Protein AF-A0A0C9PVD7-F1 (afdb_monomer_lite)

pLDDT: mean 93.74, std 7.75, range [56.41, 98.88]

Organism: NCBI:txid64838

Foldseek 3Di:
DFKAFPPPRATDFDWAAQFQFKIKGFLVSQDDPNDGDDLQGIWDWFDDPDSPDPDPPPIDIWGFPDKAQDPPQDPVVRPSGMIMTTTPGTDDDDPRRHHPVCPPV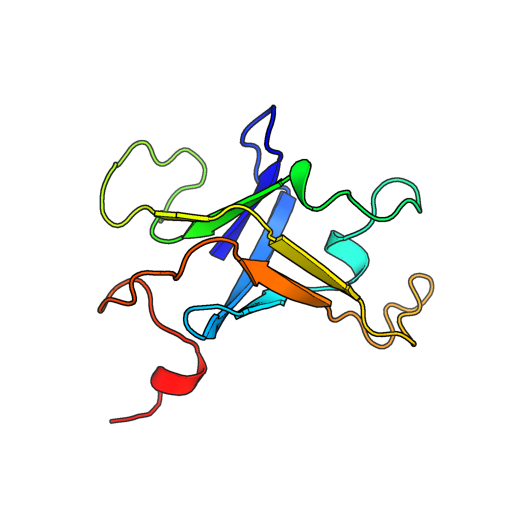D

Radius of gyration: 13.88 Å; chains: 1; bounding 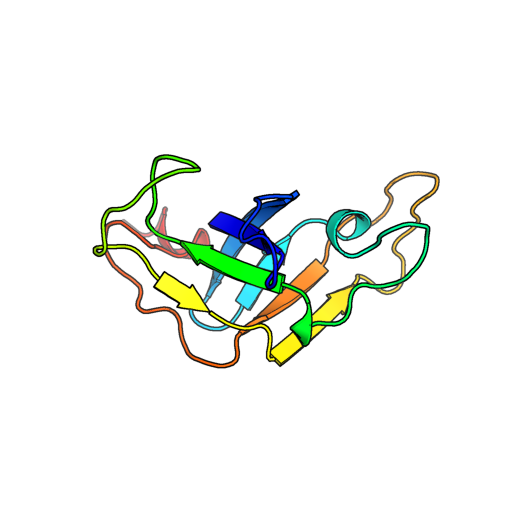box: 42×26×38 Å

Structure (mmCIF, N/CA/C/O backbone):
data_AF-A0A0C9PVD7-F1
#
_entry.id   AF-A0A0C9PVD7-F1
#
loop_
_atom_site.group_PDB
_atom_site.id
_atom_site.type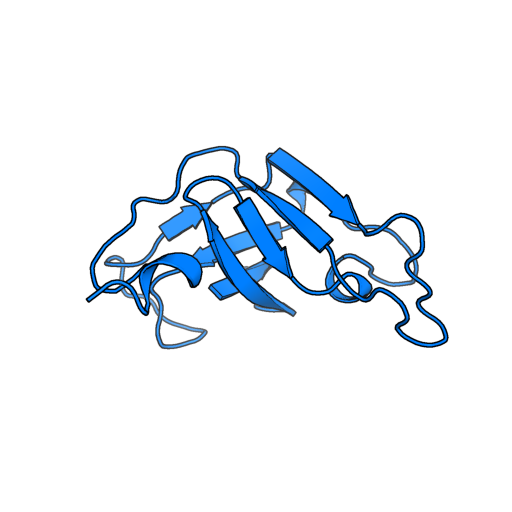_symbol
_atom_site.label_atom_id
_atom_site.label_alt_id
_atom_site.label_comp_id
_atom_site.label_asym_id
_atom_site.label_entity_id
_atom_site.label_seq_id
_atom_site.pdbx_PDB_ins_code
_atom_site.Cartn_x
_atom_site.Cartn_y
_atom_site.Cartn_z
_atom_site.occupancy
_atom_site.B_iso_or_equiv
_atom_site.auth_seq_id
_atom_site.auth_comp_id
_atom_site.auth_asym_id
_atom_site.auth_atom_id
_atom_site.pdbx_PDB_model_num
ATOM 1 N N . VAL A 1 1 ? -7.671 5.324 1.870 1.00 95.75 1 VAL A N 1
ATOM 2 C CA . VAL A 1 1 ? -6.539 4.793 2.675 1.00 95.75 1 VAL A CA 1
ATOM 3 C C . VAL A 1 1 ? -5.276 5.537 2.279 1.00 95.75 1 VAL A C 1
ATOM 5 O O . VAL A 1 1 ? -5.164 5.904 1.118 1.00 95.75 1 VAL A O 1
ATOM 8 N N . SER A 1 2 ? -4.356 5.793 3.209 1.00 97.38 2 SER A N 1
ATOM 9 C CA . SER A 1 2 ? -3.109 6.522 2.953 1.00 97.38 2 SER A CA 1
ATOM 10 C C . SER A 1 2 ? -1.917 5.585 3.143 1.00 97.38 2 SER A C 1
ATOM 12 O O . SER A 1 2 ? -1.764 4.996 4.211 1.00 97.38 2 SER A O 1
ATOM 14 N N . LEU A 1 3 ? -1.074 5.440 2.123 1.00 98.19 3 LEU A N 1
ATOM 15 C CA . LEU A 1 3 ? 0.234 4.808 2.258 1.00 98.19 3 LEU A CA 1
ATOM 16 C C . LEU A 1 3 ? 1.238 5.873 2.688 1.00 98.19 3 LEU A C 1
ATOM 18 O O . LEU A 1 3 ? 1.329 6.943 2.071 1.00 98.19 3 LEU A O 1
ATOM 22 N N . ARG A 1 4 ? 1.953 5.602 3.781 1.00 97.75 4 ARG A N 1
ATOM 23 C CA . ARG A 1 4 ? 2.863 6.564 4.407 1.00 97.75 4 ARG A CA 1
ATOM 24 C C . ARG A 1 4 ? 4.244 5.970 4.612 1.00 97.75 4 ARG A C 1
ATOM 26 O O . ARG A 1 4 ? 4.380 4.827 5.041 1.00 97.75 4 ARG A O 1
ATOM 33 N N . ARG A 1 5 ? 5.278 6.760 4.324 1.00 97.38 5 ARG A N 1
ATOM 34 C CA . ARG A 1 5 ? 6.678 6.395 4.571 1.00 97.38 5 ARG A CA 1
ATOM 35 C C . ARG A 1 5 ? 6.897 6.223 6.073 1.00 97.38 5 ARG A C 1
ATOM 37 O O . ARG A 1 5 ? 6.454 7.055 6.861 1.00 97.38 5 ARG A O 1
ATOM 44 N N . ARG A 1 6 ? 7.603 5.170 6.485 1.00 96.00 6 ARG A N 1
ATOM 45 C CA . ARG A 1 6 ? 7.769 4.834 7.908 1.00 96.00 6 ARG A CA 1
ATOM 46 C C . ARG A 1 6 ? 8.549 5.893 8.686 1.00 96.00 6 ARG A C 1
ATOM 48 O O . ARG A 1 6 ? 8.154 6.230 9.794 1.00 96.00 6 ARG A O 1
ATOM 55 N N . TYR A 1 7 ? 9.622 6.420 8.101 1.00 93.88 7 TYR A N 1
ATOM 56 C CA . TYR A 1 7 ? 10.528 7.346 8.788 1.00 93.88 7 TYR A CA 1
ATOM 57 C C . TYR A 1 7 ? 9.992 8.777 8.873 1.00 93.88 7 TYR A C 1
ATOM 59 O O . TYR A 1 7 ? 10.120 9.422 9.905 1.00 93.88 7 TYR A O 1
ATOM 67 N N . THR A 1 8 ? 9.367 9.271 7.805 1.00 95.00 8 THR A N 1
ATOM 68 C CA . THR A 1 8 ? 8.867 10.654 7.730 1.00 95.00 8 THR A CA 1
ATOM 69 C C . THR A 1 8 ? 7.384 10.770 8.070 1.00 95.00 8 THR A C 1
ATOM 71 O O . THR A 1 8 ? 6.877 11.874 8.231 1.00 95.00 8 THR A O 1
ATOM 74 N N . SER A 1 9 ? 6.655 9.648 8.123 1.00 93.44 9 SER A N 1
ATOM 75 C CA . SER A 1 9 ? 5.184 9.607 8.176 1.00 93.44 9 SER A CA 1
ATOM 76 C C . SER A 1 9 ? 4.489 10.378 7.047 1.00 93.44 9 SER A C 1
ATOM 78 O O . SER A 1 9 ? 3.290 10.654 7.126 1.00 93.44 9 SER A O 1
ATOM 80 N N . SER A 1 10 ? 5.218 10.696 5.973 1.00 94.69 10 SER A N 1
ATOM 81 C CA . SER A 1 10 ? 4.682 11.427 4.832 1.00 94.69 10 SER A CA 1
ATOM 82 C C . SER A 1 10 ? 3.842 10.502 3.963 1.00 94.69 10 SER A C 1
ATOM 84 O O . SER A 1 10 ? 4.254 9.385 3.633 1.00 94.69 10 SER A O 1
ATOM 86 N N . HIS A 1 11 ? 2.667 10.983 3.569 1.00 96.19 11 HIS A N 1
ATOM 87 C CA . HIS A 1 11 ? 1.863 10.348 2.535 1.00 96.19 11 HIS A CA 1
ATOM 88 C C . HIS A 1 11 ? 2.625 10.329 1.207 1.00 96.19 11 HIS A C 1
ATOM 90 O O . HIS A 1 11 ? 3.285 11.310 0.870 1.00 96.19 11 HIS A O 1
ATOM 96 N N . PHE A 1 12 ? 2.542 9.217 0.479 1.00 97.50 12 PHE A N 1
ATOM 97 C CA . PHE A 1 12 ? 3.106 9.123 -0.871 1.00 97.50 12 PHE A CA 1
ATOM 98 C C . PHE A 1 12 ? 2.141 8.521 -1.896 1.00 97.50 12 PHE A C 1
ATOM 100 O O . PHE A 1 12 ? 2.270 8.845 -3.065 1.00 97.50 12 PHE A O 1
ATOM 107 N N . CYS A 1 13 ? 1.182 7.686 -1.477 1.00 98.25 13 CYS A N 1
ATOM 108 C CA . CYS A 1 13 ? 0.188 7.094 -2.374 1.00 98.25 13 CYS A CA 1
ATOM 109 C C . CYS A 1 13 ? -1.134 6.769 -1.671 1.00 98.25 13 CYS A C 1
ATOM 111 O O . CYS A 1 13 ? -1.200 6.626 -0.443 1.00 98.25 13 CYS A O 1
ATOM 113 N N . GLY A 1 14 ? -2.195 6.631 -2.467 1.00 98.00 14 GLY A N 1
ATOM 114 C CA . GLY A 1 14 ? -3.502 6.135 -2.040 1.00 98.00 14 GLY A CA 1
ATOM 115 C C . GLY A 1 14 ? -3.611 4.607 -2.078 1.00 98.00 14 GLY A C 1
ATOM 116 O O . GLY A 1 14 ? -2.761 3.910 -2.628 1.00 98.00 14 GLY A O 1
ATOM 117 N N . ALA A 1 15 ? -4.674 4.083 -1.469 1.00 98.31 15 ALA A N 1
ATOM 118 C CA . ALA A 1 15 ? -5.030 2.667 -1.517 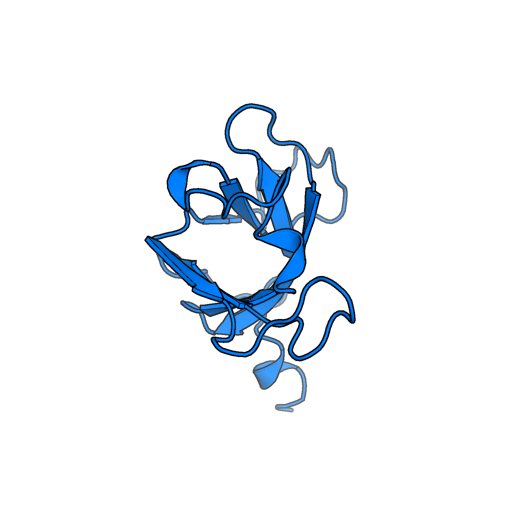1.00 98.31 15 ALA A CA 1
ATOM 119 C C . ALA A 1 15 ? -6.508 2.441 -1.137 1.00 98.31 15 ALA A C 1
ATOM 121 O O . ALA A 1 15 ? -7.180 3.353 -0.625 1.00 98.31 15 ALA A O 1
ATOM 122 N N . SER A 1 16 ? -6.969 1.201 -1.301 1.00 97.94 16 SER A N 1
ATOM 123 C CA . SER A 1 16 ? -8.328 0.739 -0.999 1.00 97.94 16 SER A CA 1
ATOM 124 C C . SER A 1 16 ? -8.320 -0.531 -0.146 1.00 97.94 16 SER A C 1
ATOM 126 O O . SER A 1 16 ? -7.482 -1.411 -0.327 1.00 97.94 16 SER A O 1
ATOM 128 N N . ILE A 1 17 ? -9.260 -0.642 0.795 1.00 98.00 17 ILE A N 1
ATOM 129 C CA . ILE A 1 17 ? -9.423 -1.836 1.641 1.00 98.00 17 ILE A CA 1
ATOM 130 C C . ILE A 1 17 ? -10.298 -2.838 0.891 1.00 98.00 17 ILE A C 1
ATOM 132 O O . ILE A 1 17 ? -11.466 -2.553 0.635 1.00 98.00 17 ILE A O 1
ATOM 136 N N . ILE A 1 18 ? -9.775 -4.026 0.589 1.00 97.62 18 ILE A N 1
ATOM 137 C CA . ILE A 1 18 ? -10.554 -5.099 -0.059 1.00 97.62 18 ILE A CA 1
ATOM 138 C C . ILE A 1 18 ? -10.879 -6.255 0.900 1.00 97.62 18 ILE A C 1
ATOM 140 O O . ILE A 1 18 ? -11.790 -7.031 0.636 1.00 97.62 18 ILE A O 1
ATOM 144 N N . SER A 1 19 ? -10.181 -6.345 2.038 1.00 97.06 19 SER A N 1
ATOM 145 C CA . SER A 1 19 ? -10.555 -7.165 3.201 1.00 97.06 19 SER A CA 1
ATOM 146 C C . SER A 1 19 ? -9.816 -6.681 4.457 1.00 97.06 19 SER A C 1
ATOM 148 O O . SER A 1 19 ? -8.994 -5.769 4.383 1.00 97.06 19 SER A O 1
ATOM 150 N N . GLU A 1 20 ? -10.036 -7.321 5.608 1.00 97.44 20 GLU A N 1
ATOM 151 C CA . GLU A 1 20 ? -9.288 -7.038 6.846 1.00 97.44 20 GLU A CA 1
ATOM 152 C C . GLU A 1 20 ? -7.768 -7.247 6.719 1.00 97.44 20 GLU A C 1
ATOM 154 O O . GLU A 1 20 ? -6.997 -6.656 7.478 1.00 97.44 20 GLU A O 1
ATOM 159 N N . LYS A 1 21 ? -7.334 -8.099 5.777 1.00 98.19 21 LYS A N 1
ATOM 160 C CA . LYS A 1 21 ? -5.924 -8.471 5.552 1.00 98.19 21 LYS A CA 1
ATOM 161 C C . LYS A 1 21 ? -5.305 -7.841 4.310 1.00 98.19 21 LYS A C 1
ATOM 163 O O . LYS A 1 21 ? -4.082 -7.733 4.243 1.00 98.19 21 LYS A O 1
ATOM 168 N N . TRP A 1 22 ? -6.125 -7.476 3.332 1.00 98.50 22 TRP A N 1
ATOM 169 C CA . TRP A 1 22 ? -5.661 -7.133 1.994 1.00 98.50 22 TRP A CA 1
ATOM 170 C C . TRP A 1 22 ? -6.009 -5.700 1.622 1.00 98.50 22 TRP A C 1
ATOM 172 O O . TRP A 1 22 ? -7.160 -5.262 1.735 1.00 98.50 22 TRP A O 1
ATOM 182 N N . ILE A 1 23 ? -4.994 -5.002 1.125 1.00 98.69 23 ILE A N 1
ATOM 183 C CA . ILE A 1 23 ? -5.076 -3.637 0.620 1.00 98.69 23 ILE A CA 1
ATOM 184 C C . ILE A 1 23 ? -4.721 -3.655 -0.863 1.00 98.69 23 ILE A C 1
ATOM 186 O O . ILE A 1 23 ? -3.707 -4.229 -1.247 1.00 98.69 23 ILE A O 1
ATOM 190 N N . LEU A 1 24 ? -5.546 -3.006 -1.674 1.00 98.75 24 LEU A N 1
ATOM 191 C CA . LEU A 1 24 ? -5.322 -2.798 -3.099 1.00 98.75 24 LEU A CA 1
ATOM 192 C C . LEU A 1 24 ? -4.690 -1.422 -3.322 1.00 98.75 24 LEU A C 1
ATOM 194 O O . LEU A 1 24 ? -5.141 -0.429 -2.743 1.00 98.75 24 LEU A O 1
ATOM 198 N N . THR A 1 25 ? -3.668 -1.347 -4.163 1.00 98.81 25 THR A N 1
ATOM 199 C CA . THR A 1 25 ? -3.029 -0.092 -4.578 1.00 98.81 25 THR A CA 1
ATOM 200 C C . THR A 1 25 ? -2.501 -0.218 -6.010 1.00 98.81 25 THR A C 1
ATOM 202 O O . THR A 1 25 ? -2.689 -1.253 -6.649 1.00 98.81 25 THR A O 1
ATOM 205 N N . ALA A 1 26 ? -1.888 0.844 -6.520 1.00 98.62 26 ALA A N 1
ATOM 206 C CA . ALA A 1 26 ? 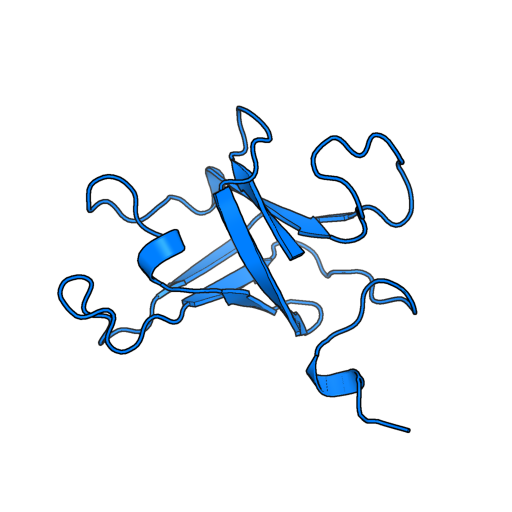-1.221 0.854 -7.814 1.00 98.62 26 ALA A CA 1
ATOM 207 C C . ALA A 1 26 ? 0.180 0.225 -7.702 1.00 98.62 26 ALA A C 1
ATOM 209 O O . ALA A 1 26 ? 0.830 0.331 -6.657 1.00 98.62 26 ALA A O 1
ATOM 210 N N . ALA A 1 27 ? 0.652 -0.418 -8.766 1.00 98.56 27 ALA A N 1
ATOM 211 C CA . ALA A 1 27 ? 1.992 -0.992 -8.829 1.00 98.56 27 ALA A CA 1
ATOM 212 C C . ALA A 1 27 ? 3.075 0.090 -8.852 1.00 98.56 27 ALA A C 1
ATOM 214 O O . ALA A 1 27 ? 4.042 -0.026 -8.102 1.00 98.56 27 ALA A O 1
ATOM 215 N N . HIS A 1 28 ? 2.892 1.182 -9.601 1.00 97.75 28 HIS A N 1
ATOM 216 C CA . HIS A 1 28 ? 3.889 2.257 -9.705 1.00 97.75 28 HIS A CA 1
ATOM 217 C C . HIS A 1 28 ? 4.199 2.894 -8.339 1.00 97.75 28 HIS A C 1
ATOM 219 O O . HIS A 1 28 ? 5.320 3.315 -8.062 1.00 97.75 28 HIS A O 1
ATOM 225 N N . CYS A 1 29 ? 3.224 2.905 -7.421 1.00 98.31 29 CYS A N 1
ATOM 226 C CA . CYS A 1 29 ? 3.420 3.374 -6.049 1.00 98.31 29 CYS A CA 1
ATOM 227 C C . CYS A 1 29 ? 4.473 2.561 -5.284 1.00 98.31 29 CYS A C 1
ATOM 229 O O . CYS A 1 29 ? 5.028 3.036 -4.288 1.00 98.31 29 CYS A O 1
ATOM 231 N N . MET A 1 30 ? 4.688 1.312 -5.693 1.00 98.19 30 MET A N 1
ATOM 232 C CA . MET A 1 30 ? 5.555 0.343 -5.035 1.00 98.19 30 MET A CA 1
ATOM 233 C C . MET A 1 30 ? 7.001 0.436 -5.508 1.00 98.19 30 MET A C 1
ATOM 235 O O . MET A 1 30 ? 7.832 -0.302 -4.990 1.00 98.19 30 MET A O 1
ATOM 239 N N . TYR A 1 31 ? 7.313 1.371 -6.405 1.00 96.69 31 TYR A N 1
ATOM 240 C CA . TYR A 1 31 ? 8.661 1.645 -6.881 1.00 96.69 31 TYR A CA 1
ATOM 241 C C . TYR A 1 31 ? 9.135 3.037 -6.448 1.00 96.69 31 TYR A C 1
ATOM 243 O O . TYR A 1 31 ? 8.355 3.960 -6.191 1.00 96.69 31 TYR A O 1
ATOM 251 N N . ARG A 1 32 ? 10.451 3.197 -6.311 1.00 93.62 32 ARG A N 1
ATOM 252 C CA . ARG A 1 32 ? 11.111 4.499 -6.172 1.00 93.62 32 ARG A CA 1
ATOM 253 C C . ARG A 1 32 ? 12.474 4.418 -6.837 1.00 93.62 32 ARG A C 1
ATOM 255 O O . ARG A 1 32 ? 13.306 3.652 -6.370 1.00 93.62 32 ARG A O 1
ATOM 262 N N . ASN A 1 33 ? 12.713 5.263 -7.839 1.00 92.12 33 ASN A N 1
ATOM 263 C CA . ASN A 1 33 ? 13.930 5.214 -8.660 1.00 92.12 33 ASN A CA 1
ATOM 264 C C . ASN A 1 33 ? 14.154 3.798 -9.229 1.00 92.12 33 ASN A C 1
ATOM 266 O O . ASN A 1 33 ? 15.222 3.227 -9.040 1.00 92.12 33 ASN A O 1
ATOM 270 N N . ASP A 1 34 ? 13.105 3.214 -9.813 1.00 91.00 34 ASP A N 1
ATOM 271 C CA . ASP A 1 34 ? 13.085 1.866 -10.408 1.00 91.00 34 ASP A CA 1
ATOM 272 C C . ASP A 1 34 ? 13.346 0.695 -9.439 1.00 91.00 34 ASP A C 1
ATOM 274 O O . ASP A 1 34 ? 13.331 -0.470 -9.834 1.00 91.00 34 ASP A O 1
ATOM 278 N N . GLU A 1 35 ? 13.497 0.968 -8.141 1.00 95.81 35 GLU A N 1
ATOM 279 C CA . GLU A 1 35 ? 13.650 -0.054 -7.108 1.00 95.81 35 GLU A CA 1
ATOM 280 C C . GLU A 1 35 ? 12.330 -0.336 -6.389 1.00 95.81 35 GLU A C 1
ATOM 282 O O . GLU A 1 35 ? 11.642 0.579 -5.917 1.00 95.81 35 GLU A O 1
ATOM 287 N N . LEU A 1 36 ? 12.005 -1.624 -6.246 1.00 96.81 36 LEU A N 1
ATOM 288 C CA . LEU A 1 36 ? 10.852 -2.070 -5.473 1.00 96.81 36 LEU A CA 1
ATOM 289 C C . LEU A 1 36 ? 11.028 -1.695 -3.993 1.00 96.81 36 LEU A C 1
ATOM 291 O O . LEU A 1 36 ? 12.039 -1.995 -3.354 1.00 96.81 36 LEU A O 1
ATOM 295 N N . LEU A 1 37 ? 10.009 -1.065 -3.417 1.00 97.69 37 LEU A N 1
ATOM 296 C CA . LEU A 1 37 ? 10.008 -0.664 -2.020 1.00 97.69 37 LEU A CA 1
ATOM 297 C C . LEU A 1 37 ? 10.012 -1.880 -1.090 1.00 97.69 37 LEU A C 1
ATOM 299 O O . LEU A 1 37 ? 9.174 -2.773 -1.187 1.00 97.69 37 LEU A O 1
ATOM 303 N N . SER A 1 38 ? 10.879 -1.849 -0.076 1.00 97.88 38 SER A N 1
ATOM 304 C CA . SER A 1 38 ? 10.804 -2.811 1.026 1.00 97.88 38 SER A CA 1
ATOM 305 C C . SER A 1 38 ? 9.475 -2.655 1.790 1.00 97.88 38 SER A C 1
ATOM 307 O O . SER A 1 38 ? 9.159 -1.527 2.200 1.00 97.88 38 SER A O 1
ATOM 309 N N . PRO A 1 39 ? 8.743 -3.748 2.096 1.00 97.88 39 PRO A N 1
ATOM 310 C CA . PRO A 1 39 ? 7.542 -3.713 2.941 1.00 97.88 39 PRO A CA 1
ATOM 311 C C . PRO A 1 39 ? 7.747 -3.010 4.292 1.00 97.88 39 PRO A C 1
ATOM 313 O O . PRO A 1 39 ? 6.841 -2.371 4.822 1.00 97.88 39 PRO A O 1
ATOM 316 N N . ALA A 1 40 ? 8.965 -3.055 4.843 1.00 98.00 40 ALA A N 1
ATOM 317 C CA . ALA A 1 40 ? 9.296 -2.415 6.114 1.00 98.00 40 ALA A CA 1
ATOM 318 C C . ALA A 1 40 ? 9.438 -0.881 6.028 1.00 98.00 40 ALA A C 1
ATOM 320 O O . ALA A 1 40 ? 9.500 -0.223 7.073 1.00 98.00 40 ALA A O 1
ATOM 321 N N . SER A 1 41 ? 9.509 -0.312 4.818 1.00 97.88 41 SER A N 1
ATOM 322 C CA . SER A 1 41 ? 9.770 1.116 4.576 1.00 97.88 41 SER A CA 1
ATOM 323 C C . SER A 1 41 ? 8.517 2.001 4.613 1.00 97.88 41 SER A C 1
ATOM 325 O O . SER A 1 41 ? 8.627 3.233 4.636 1.00 97.88 41 SER A O 1
ATOM 327 N N . PHE A 1 42 ? 7.324 1.406 4.658 1.00 98.56 42 PHE A N 1
ATOM 328 C CA . PHE A 1 42 ? 6.050 2.121 4.682 1.00 98.56 42 PHE A CA 1
ATOM 329 C C . PHE A 1 42 ? 4.971 1.372 5.473 1.00 98.56 42 PHE A C 1
ATOM 331 O O . PHE A 1 42 ? 5.178 0.264 5.963 1.00 98.56 42 PHE A O 1
ATOM 338 N N . TYR A 1 43 ? 3.823 2.019 5.663 1.00 98.50 43 TYR A N 1
ATOM 339 C CA . TYR A 1 43 ? 2.672 1.449 6.354 1.00 98.50 43 TYR A CA 1
ATOM 340 C C . TYR A 1 43 ? 1.354 1.965 5.769 1.00 98.50 43 TYR A C 1
ATOM 342 O O . TYR A 1 43 ? 1.301 2.998 5.095 1.00 98.50 43 TYR A O 1
ATOM 350 N N . VAL A 1 44 ? 0.279 1.242 6.072 1.00 98.19 44 VAL A N 1
ATOM 351 C CA . VAL A 1 44 ? -1.102 1.608 5.758 1.00 98.19 44 VAL A CA 1
ATOM 352 C C . VAL A 1 44 ? -1.682 2.419 6.910 1.00 98.19 44 VAL A C 1
ATOM 354 O O . VAL A 1 44 ? -1.645 1.997 8.066 1.00 98.19 44 VAL A O 1
ATOM 357 N N . PHE A 1 45 ? -2.230 3.583 6.582 1.00 96.56 45 PHE A N 1
ATOM 358 C CA . PHE A 1 45 ? -2.922 4.486 7.489 1.00 96.56 45 PHE A CA 1
ATOM 359 C C . PHE A 1 45 ? -4.387 4.623 7.061 1.00 96.56 45 PHE A C 1
ATOM 361 O O . PHE A 1 45 ? -4.690 5.025 5.931 1.00 96.56 45 PHE A O 1
ATOM 368 N N . THR A 1 46 ? -5.313 4.307 7.962 1.00 95.50 46 THR A N 1
ATOM 369 C CA . THR A 1 46 ? -6.764 4.390 7.733 1.00 95.50 46 THR A CA 1
ATOM 370 C C . THR A 1 46 ? -7.434 5.257 8.795 1.00 95.50 46 THR A C 1
ATOM 372 O O . THR A 1 46 ? -6.872 5.487 9.864 1.00 95.50 46 THR A O 1
ATOM 375 N N . GLY A 1 47 ? -8.645 5.738 8.504 1.00 91.50 47 GLY A N 1
ATOM 376 C CA . GLY A 1 47 ? -9.487 6.448 9.471 1.00 91.50 47 GLY A CA 1
ATOM 377 C C . GLY A 1 47 ? -9.212 7.940 9.655 1.00 91.50 47 GLY A C 1
ATOM 378 O O . GLY A 1 47 ? -10.018 8.589 10.308 1.00 91.50 47 GLY A O 1
ATOM 379 N N . GLY A 1 48 ? -8.134 8.493 9.093 1.00 89.19 48 GLY A N 1
ATOM 380 C CA . GLY A 1 48 ? -7.918 9.945 9.104 1.00 89.19 48 GLY A CA 1
ATOM 381 C C . GLY A 1 48 ? -8.574 10.636 7.912 1.00 89.19 48 GLY A C 1
ATOM 382 O O . GLY A 1 48 ? -8.594 10.091 6.805 1.00 89.19 48 GLY A O 1
ATOM 383 N N . VAL A 1 49 ? -9.083 11.843 8.154 1.00 86.81 49 VAL A N 1
ATOM 384 C CA . VAL A 1 49 ? -9.737 12.695 7.142 1.00 86.81 49 VAL A CA 1
ATOM 385 C C . VAL A 1 49 ? -8.844 13.849 6.683 1.00 86.81 49 VAL A C 1
ATOM 387 O O . VAL A 1 49 ? -9.107 14.459 5.650 1.00 86.81 49 VAL A O 1
ATOM 390 N N . LYS A 1 50 ? -7.756 14.118 7.415 1.00 88.00 50 LYS A N 1
ATOM 391 C CA . LYS A 1 50 ? -6.699 15.066 7.041 1.00 88.00 50 LYS A CA 1
ATOM 392 C C . LYS A 1 50 ? -5.348 14.353 6.934 1.00 88.00 50 LYS A C 1
ATOM 394 O O . LYS A 1 50 ? -5.126 13.290 7.518 1.00 88.00 50 LYS A O 1
ATOM 399 N N . LEU A 1 51 ? -4.415 14.909 6.165 1.00 83.31 51 LEU A N 1
ATOM 400 C CA . LEU A 1 51 ? -3.075 14.317 6.048 1.00 83.31 51 LEU A CA 1
ATOM 401 C C . LEU A 1 51 ? -2.255 14.502 7.334 1.00 83.31 51 LEU A C 1
ATOM 403 O O . LEU A 1 51 ? -1.529 13.590 7.735 1.00 83.31 51 LEU A O 1
ATOM 407 N N . ASP A 1 52 ? -2.437 15.628 8.014 1.00 83.50 52 ASP A N 1
ATOM 408 C CA . ASP A 1 52 ? -1.823 15.991 9.293 1.00 83.50 52 ASP A CA 1
ATOM 409 C C . ASP A 1 52 ? -2.687 15.612 10.508 1.00 83.50 52 ASP A C 1
ATOM 411 O O . ASP A 1 52 ? -2.450 16.103 11.612 1.00 83.50 52 ASP A O 1
ATOM 415 N N . ASP A 1 53 ? -3.683 14.744 10.307 1.00 76.81 53 ASP A N 1
ATOM 416 C CA . ASP A 1 53 ? -4.655 14.378 11.330 1.00 76.81 53 ASP A CA 1
ATOM 417 C C . ASP A 1 53 ? -3.967 13.820 12.583 1.00 76.81 53 ASP A C 1
ATOM 419 O O . ASP A 1 53 ? -3.263 12.802 12.539 1.00 76.81 53 ASP A O 1
ATOM 423 N N . LYS A 1 54 ? -4.161 14.528 13.700 1.00 76.00 54 LYS A N 1
ATOM 424 C CA . LYS A 1 54 ? -3.627 14.170 15.018 1.00 76.00 54 LYS A CA 1
ATOM 425 C C . LYS A 1 54 ? -4.627 13.353 15.834 1.00 76.00 54 LYS A C 1
ATOM 427 O O . LYS A 1 54 ? -4.264 12.886 16.914 1.00 76.00 54 LYS A O 1
ATOM 432 N N . GLU A 1 55 ? -5.863 13.183 15.356 1.00 76.31 55 GLU A N 1
ATOM 433 C CA . GLU A 1 55 ? -6.866 12.418 16.087 1.00 76.31 55 GLU A CA 1
ATOM 434 C C . GLU A 1 55 ? -6.492 10.936 16.171 1.00 76.31 55 GLU A C 1
ATOM 436 O O . GLU A 1 55 ? -6.032 10.303 15.219 1.00 76.31 55 GLU A O 1
ATOM 441 N N . VAL A 1 56 ? -6.677 10.367 17.362 1.00 71.25 56 VAL A N 1
ATOM 442 C CA . VAL A 1 56 ? -6.262 8.991 17.667 1.00 71.25 56 VAL A CA 1
ATOM 443 C C . VAL A 1 56 ? -7.310 7.969 17.217 1.00 71.25 56 VAL A C 1
ATOM 445 O O . VAL A 1 56 ? -6.958 6.836 16.908 1.00 71.25 56 VAL A O 1
ATOM 448 N N . SER A 1 57 ? -8.582 8.359 17.128 1.00 74.19 57 SER A N 1
ATOM 449 C CA . SER A 1 57 ? -9.703 7.496 16.743 1.00 74.19 57 SER A CA 1
ATOM 450 C C . SER A 1 57 ? -10.497 8.164 15.618 1.00 74.19 57 SER A C 1
ATOM 452 O O . SER A 1 57 ? -10.756 9.357 15.727 1.00 74.19 57 SER A O 1
ATOM 454 N N . PRO A 1 58 ? -10.891 7.455 14.542 1.00 80.19 58 PRO A N 1
ATOM 455 C CA . PRO A 1 58 ? -10.840 6.004 14.319 1.00 80.19 58 PRO A CA 1
ATOM 456 C C . PRO A 1 58 ? -9.520 5.516 13.687 1.00 80.19 58 PRO A C 1
ATOM 458 O O . PRO A 1 58 ? -9.494 4.474 13.033 1.00 80.19 58 PRO A O 1
ATOM 461 N N . ARG A 1 59 ? -8.432 6.280 13.821 1.00 89.56 59 ARG A N 1
ATOM 462 C CA . ARG A 1 59 ? -7.152 6.052 13.142 1.00 89.56 59 ARG A CA 1
ATOM 463 C C . ARG A 1 59 ? -6.587 4.650 13.391 1.00 89.56 59 ARG A C 1
ATOM 465 O O . ARG A 1 59 ? -6.454 4.213 14.531 1.00 89.56 59 ARG A O 1
ATOM 472 N N . GLN A 1 60 ? -6.152 3.976 12.327 1.00 94.56 60 GLN A N 1
ATOM 473 C CA . GLN A 1 60 ? -5.396 2.725 12.439 1.00 94.56 60 GLN A CA 1
ATOM 474 C C . GLN A 1 60 ? -4.126 2.782 11.597 1.00 94.56 60 GLN A C 1
ATOM 476 O O . GLN A 1 60 ? -4.106 3.334 10.497 1.00 94.56 60 GLN A O 1
ATOM 481 N N . VAL A 1 61 ? -3.064 2.183 12.132 1.00 95.69 61 VAL A N 1
ATOM 482 C CA . VAL A 1 61 ? -1.807 1.937 11.423 1.00 95.69 61 VAL A CA 1
ATOM 483 C C . VAL A 1 61 ? -1.616 0.436 11.303 1.00 95.69 61 VAL A C 1
ATOM 485 O O . VAL A 1 61 ? -1.791 -0.291 12.287 1.00 95.69 61 VAL A O 1
ATOM 488 N N . ARG A 1 62 ? -1.263 -0.023 10.104 1.00 97.81 62 ARG A N 1
ATOM 489 C CA . ARG A 1 62 ? -0.918 -1.414 9.818 1.00 97.81 62 ARG A CA 1
ATOM 490 C C . ARG A 1 62 ? 0.385 -1.484 9.041 1.00 97.81 62 ARG A C 1
ATOM 492 O O . ARG A 1 62 ? 0.524 -0.862 7.991 1.00 97.81 62 ARG A O 1
ATOM 499 N N . TYR A 1 63 ? 1.337 -2.239 9.578 1.00 98.38 63 TYR A N 1
ATOM 500 C CA . TYR A 1 63 ? 2.595 -2.530 8.899 1.00 98.38 63 TYR A CA 1
ATOM 501 C C . TYR A 1 63 ? 2.387 -3.591 7.822 1.00 98.38 63 TYR A C 1
ATOM 503 O O . TYR A 1 63 ? 1.508 -4.450 7.950 1.00 98.38 63 TYR A O 1
ATOM 511 N N . ILE A 1 64 ? 3.195 -3.517 6.769 1.00 98.56 64 ILE A N 1
ATOM 512 C CA . ILE A 1 64 ? 3.106 -4.426 5.631 1.00 98.56 64 ILE A CA 1
ATOM 513 C C . ILE A 1 64 ? 3.897 -5.689 5.951 1.00 98.56 64 ILE A C 1
ATOM 515 O O . ILE A 1 64 ? 5.076 -5.621 6.294 1.00 98.56 64 ILE A O 1
ATOM 519 N N . LYS A 1 65 ? 3.223 -6.835 5.873 1.00 98.56 65 LYS A N 1
ATOM 520 C CA . LYS A 1 65 ? 3.840 -8.157 5.956 1.00 98.56 65 LYS A CA 1
ATOM 521 C C . LYS A 1 65 ? 4.501 -8.508 4.631 1.00 98.56 65 LYS A C 1
ATOM 523 O O . LYS A 1 65 ? 5.635 -8.966 4.643 1.00 98.56 65 LYS A O 1
ATOM 528 N N . ASP A 1 66 ? 3.775 -8.313 3.534 1.00 98.44 66 ASP A N 1
ATOM 529 C CA . ASP A 1 66 ? 4.232 -8.676 2.197 1.00 98.44 66 ASP A CA 1
ATOM 530 C C . ASP A 1 66 ? 3.585 -7.795 1.117 1.00 98.44 66 ASP A C 1
ATOM 532 O O . ASP A 1 66 ? 2.537 -7.177 1.348 1.00 98.44 66 ASP A O 1
ATOM 536 N N . LEU A 1 67 ? 4.230 -7.737 -0.044 1.00 98.19 67 LEU A N 1
ATOM 537 C CA . LEU A 1 67 ? 3.899 -6.893 -1.187 1.00 98.19 67 LEU A CA 1
ATOM 538 C C . LEU A 1 67 ? 3.910 -7.742 -2.461 1.00 98.19 67 LEU A C 1
ATOM 540 O O . LEU A 1 67 ? 4.923 -8.350 -2.790 1.00 98.19 67 LEU A O 1
ATOM 544 N N . TYR A 1 68 ? 2.814 -7.705 -3.214 1.00 98.56 68 TYR A N 1
ATOM 545 C CA . TYR A 1 68 ? 2.668 -8.430 -4.473 1.00 98.56 68 TYR A CA 1
ATOM 546 C C . TYR A 1 68 ? 2.325 -7.447 -5.588 1.00 98.56 68 TYR A C 1
ATOM 548 O O . TYR A 1 68 ? 1.195 -6.965 -5.673 1.00 98.56 68 TYR A O 1
ATOM 556 N N . VAL A 1 69 ? 3.307 -7.138 -6.427 1.00 98.56 69 VAL A N 1
ATOM 557 C CA . VAL A 1 69 ? 3.106 -6.390 -7.673 1.00 98.56 69 VAL A CA 1
ATOM 558 C C . VAL A 1 69 ? 2.579 -7.352 -8.736 1.00 98.56 69 VAL A C 1
ATOM 560 O O . VAL A 1 69 ? 2.963 -8.524 -8.741 1.00 98.56 69 VAL A O 1
ATOM 563 N N . HIS A 1 70 ? 1.686 -6.889 -9.612 1.00 98.56 70 HIS A N 1
ATOM 564 C CA . HIS A 1 70 ? 1.253 -7.700 -10.746 1.00 98.56 70 HIS A CA 1
ATOM 565 C C . HIS A 1 70 ? 2.476 -8.152 -11.572 1.00 98.56 70 HIS A C 1
ATOM 567 O O . HIS A 1 70 ? 3.304 -7.309 -11.912 1.00 98.56 70 HIS A O 1
ATOM 573 N N . PRO A 1 71 ? 2.619 -9.449 -11.904 1.00 97.88 71 PRO A N 1
ATOM 574 C CA . PRO A 1 71 ? 3.823 -9.965 -12.566 1.00 97.88 71 PRO A CA 1
ATOM 575 C C . PRO A 1 71 ? 4.074 -9.332 -13.940 1.00 97.88 71 PRO A C 1
ATOM 577 O O . PRO A 1 71 ? 5.222 -9.168 -14.333 1.00 97.88 71 PRO A O 1
ATOM 580 N N . ASP A 1 72 ? 3.001 -8.931 -14.624 1.00 98.12 72 ASP A N 1
ATOM 581 C CA . ASP A 1 72 ? 3.048 -8.269 -15.932 1.00 98.12 72 ASP A CA 1
ATOM 582 C C . ASP A 1 72 ? 2.931 -6.733 -15.835 1.00 98.12 72 ASP A C 1
ATOM 584 O O . ASP A 1 72 ? 2.400 -6.102 -16.751 1.00 98.12 72 ASP A O 1
ATOM 588 N N . PHE A 1 73 ? 3.308 -6.128 -14.701 1.00 98.12 73 PHE A N 1
ATOM 589 C CA . PHE A 1 73 ? 3.356 -4.668 -14.578 1.00 98.12 73 PHE A CA 1
ATOM 590 C C . PHE A 1 73 ? 4.434 -4.088 -15.502 1.00 98.12 73 PHE A C 1
ATOM 592 O O . PHE A 1 73 ? 5.595 -4.490 -15.438 1.00 98.12 73 PHE A O 1
ATOM 599 N N . ASP A 1 74 ? 4.043 -3.121 -16.330 1.00 95.69 74 ASP A N 1
ATOM 600 C CA . ASP A 1 74 ? 4.944 -2.368 -17.200 1.00 95.69 74 ASP A CA 1
ATOM 601 C C . ASP A 1 74 ? 4.912 -0.890 -16.807 1.00 95.69 74 ASP A C 1
ATOM 603 O O . ASP A 1 74 ? 3.932 -0.191 -17.070 1.00 95.69 74 ASP A O 1
ATOM 607 N N . ASP A 1 75 ? 5.993 -0.412 -16.193 1.00 93.25 75 ASP A N 1
ATOM 608 C CA . ASP A 1 75 ? 6.115 0.972 -15.723 1.00 93.25 75 ASP A CA 1
ATOM 609 C C . ASP A 1 75 ? 6.207 1.993 -16.873 1.00 93.25 75 ASP A C 1
ATOM 611 O O . ASP A 1 75 ? 5.812 3.145 -16.715 1.00 93.25 75 ASP A O 1
ATOM 615 N N . SER A 1 76 ? 6.633 1.573 -18.073 1.00 93.62 76 SER A N 1
ATOM 616 C CA . SER A 1 76 ? 6.744 2.475 -19.231 1.00 93.62 76 SER A CA 1
ATOM 617 C C . SER A 1 76 ? 5.375 2.905 -19.756 1.00 93.62 76 SER A C 1
ATOM 619 O O . SER A 1 76 ? 5.218 4.018 -20.259 1.00 93.62 76 SER A O 1
ATOM 621 N N . TYR A 1 77 ? 4.382 2.018 -19.645 1.00 95.00 77 TYR A N 1
ATOM 622 C CA . TYR A 1 77 ? 3.031 2.228 -20.173 1.00 95.00 77 TYR A CA 1
ATOM 623 C C . TYR A 1 77 ? 1.935 2.151 -19.100 1.00 95.00 77 TYR A C 1
ATOM 625 O O . TYR A 1 77 ? 0.756 2.284 -19.430 1.00 95.00 77 TYR A O 1
ATOM 633 N N . LEU A 1 78 ? 2.306 1.934 -17.833 1.00 94.56 78 LEU A N 1
ATOM 634 C CA . LEU A 1 78 ? 1.408 1.688 -16.696 1.00 94.56 78 LEU A CA 1
ATOM 635 C C . LEU A 1 78 ? 0.408 0.547 -16.951 1.00 94.56 78 LEU A C 1
ATOM 637 O O . LEU A 1 78 ? -0.726 0.551 -16.462 1.00 94.56 78 LEU A O 1
ATOM 641 N N . VAL A 1 79 ? 0.820 -0.451 -17.735 1.00 97.94 79 VAL A N 1
ATOM 642 C CA . VAL A 1 79 ? 0.005 -1.644 -17.982 1.00 97.94 79 VAL A CA 1
ATOM 643 C C . VAL A 1 79 ? 0.042 -2.513 -16.733 1.00 97.94 79 VAL A C 1
ATOM 645 O O . VAL A 1 79 ? 1.096 -2.696 -16.133 1.00 97.94 79 VAL A O 1
ATOM 648 N N . ASN A 1 80 ? -1.119 -3.041 -16.335 1.00 98.31 80 ASN A N 1
ATOM 649 C CA . ASN A 1 80 ? -1.292 -3.815 -15.103 1.00 98.31 80 ASN A CA 1
ATOM 650 C C . ASN A 1 80 ? -0.784 -3.079 -13.850 1.00 98.31 80 ASN A C 1
ATOM 652 O O . ASN A 1 80 ? -0.167 -3.686 -12.974 1.00 98.31 80 ASN A O 1
ATOM 656 N N . ASP A 1 81 ? -1.058 -1.772 -13.762 1.00 98.44 81 ASP A N 1
ATOM 657 C CA . ASP A 1 81 ? -0.691 -0.910 -12.633 1.00 98.44 81 ASP A CA 1
ATOM 658 C C . ASP A 1 81 ? -1.504 -1.227 -11.362 1.00 98.44 81 ASP A C 1
ATOM 660 O O . ASP A 1 81 ? -2.356 -0.465 -10.900 1.00 98.44 81 ASP A O 1
ATOM 664 N N . VAL A 1 82 ? -1.268 -2.412 -10.801 1.00 98.69 82 VAL A N 1
ATOM 665 C CA . VAL A 1 82 ? -1.981 -2.943 -9.644 1.00 98.69 82 VAL A CA 1
ATOM 666 C C . VAL A 1 82 ? -1.050 -3.750 -8.743 1.00 98.69 82 VAL A C 1
ATOM 668 O O . VAL A 1 82 ? -0.227 -4.548 -9.193 1.00 98.69 82 VAL A O 1
ATOM 671 N N . ALA A 1 83 ? -1.200 -3.557 -7.437 1.00 98.75 83 ALA A N 1
ATOM 672 C CA . ALA A 1 83 ? -0.487 -4.307 -6.417 1.00 98.75 83 ALA A CA 1
ATOM 673 C C . ALA A 1 83 ? -1.381 -4.609 -5.209 1.00 98.75 83 ALA A C 1
ATOM 675 O O . ALA A 1 83 ? -2.306 -3.861 -4.869 1.00 98.75 83 ALA A O 1
ATOM 676 N N . LEU A 1 84 ? -1.068 -5.710 -4.530 1.00 98.81 84 LEU A N 1
ATOM 677 C CA . LEU A 1 84 ? -1.695 -6.130 -3.286 1.00 98.81 84 LEU A CA 1
ATOM 678 C C . LEU A 1 84 ? -0.703 -6.037 -2.131 1.00 98.81 84 LEU A C 1
ATOM 680 O O . LEU A 1 84 ? 0.426 -6.515 -2.214 1.00 98.81 84 LEU A O 1
ATOM 684 N N . LEU A 1 85 ? -1.159 -5.467 -1.020 1.00 98.88 85 LEU A N 1
ATOM 685 C CA . LEU A 1 85 ? -0.418 -5.433 0.236 1.00 98.88 85 LEU A CA 1
ATOM 686 C C . LEU A 1 85 ? -1.103 -6.347 1.242 1.00 98.88 85 LEU A C 1
ATOM 688 O O . LEU A 1 85 ? -2.301 -6.202 1.512 1.00 98.88 85 LEU A O 1
ATOM 692 N N . LEU A 1 86 ? -0.321 -7.237 1.841 1.00 98.81 86 LEU A N 1
ATOM 693 C CA . LEU A 1 86 ? -0.741 -8.044 2.975 1.00 98.81 86 LEU A CA 1
ATOM 694 C C . LEU A 1 86 ? -0.314 -7.338 4.262 1.00 98.81 86 LEU A C 1
ATOM 696 O O . LEU A 1 86 ? 0.874 -7.093 4.469 1.00 98.81 86 LEU A O 1
ATOM 700 N N . VAL A 1 87 ? -1.254 -7.017 5.150 1.00 98.75 87 VAL A N 1
ATOM 701 C CA . VAL A 1 87 ? -0.923 -6.387 6.441 1.00 98.75 87 VAL A CA 1
ATOM 702 C C . VAL A 1 87 ? -0.530 -7.417 7.507 1.00 98.75 87 VAL A C 1
ATOM 704 O O . VAL A 1 87 ? -1.020 -8.545 7.516 1.00 98.75 87 VAL A O 1
ATOM 707 N N . MET A 1 88 ? 0.358 -7.032 8.432 1.00 98.25 88 MET A N 1
ATOM 708 C CA . MET A 1 88 ? 0.815 -7.897 9.535 1.00 98.25 88 MET A CA 1
ATOM 709 C C . MET A 1 88 ? -0.290 -8.216 10.546 1.00 98.25 88 MET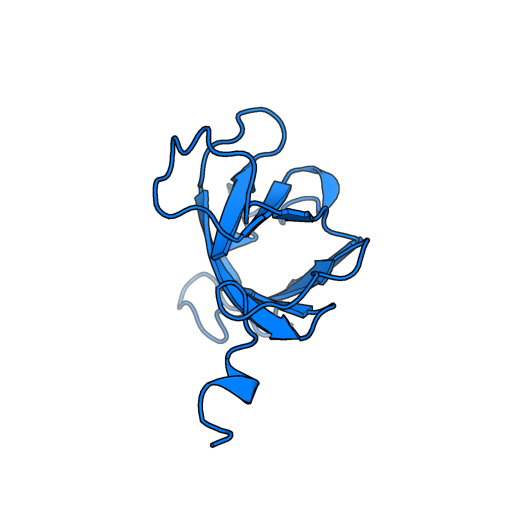 A C 1
ATOM 711 O O . MET A 1 88 ? -0.355 -9.330 11.060 1.00 98.25 88 MET A O 1
ATOM 715 N N . THR A 1 89 ? -1.153 -7.243 10.837 1.00 98.19 89 THR A N 1
ATOM 716 C CA . THR A 1 89 ? -2.280 -7.380 11.767 1.00 98.19 89 THR A CA 1
ATOM 717 C C . THR A 1 89 ? -3.577 -6.976 11.079 1.00 98.19 89 THR A C 1
ATOM 719 O O . THR A 1 89 ? -3.578 -6.097 10.219 1.00 98.19 89 THR A O 1
ATOM 722 N N . LEU A 1 90 ? -4.690 -7.615 11.449 1.00 98.06 90 LEU A N 1
ATOM 723 C CA . LEU A 1 90 ? -6.000 -7.346 10.845 1.00 98.06 90 LEU A CA 1
ATOM 724 C C . LEU A 1 90 ? -6.414 -5.891 11.043 1.00 98.06 90 LEU A C 1
ATOM 726 O O . LEU A 1 90 ? -6.271 -5.346 12.142 1.00 98.06 90 LEU A O 1
ATOM 730 N N . LEU A 1 91 ? -6.941 -5.253 10.001 1.00 96.62 91 LEU A N 1
ATOM 731 C CA . LEU A 1 91 ? -7.709 -4.020 10.156 1.00 96.62 91 LEU A CA 1
ATOM 732 C C . LEU A 1 91 ? -8.970 -4.301 10.974 1.00 96.62 91 LEU A C 1
ATOM 734 O O . LEU A 1 91 ? -9.643 -5.302 10.760 1.00 96.62 91 LEU A O 1
ATOM 738 N N . SER A 1 92 ? -9.305 -3.391 11.882 1.00 95.81 92 SER A N 1
ATOM 739 C CA . SER A 1 92 ? -10.579 -3.432 12.597 1.00 95.81 92 SER A CA 1
ATOM 740 C C . SER A 1 92 ? -11.618 -2.693 11.758 1.00 95.81 92 SER A C 1
ATOM 742 O O . SER A 1 92 ? -11.614 -1.459 11.729 1.00 95.81 92 SER A O 1
ATOM 744 N N . LEU A 1 93 ? -12.466 -3.414 11.024 1.00 93.94 93 LEU A N 1
ATOM 745 C CA . LEU A 1 93 ? -13.495 -2.771 10.205 1.00 93.94 93 LEU A CA 1
ATOM 746 C C . LEU A 1 93 ? -14.581 -2.144 11.088 1.00 93.94 93 LEU A C 1
ATOM 748 O O . LEU A 1 93 ? -14.951 -2.669 12.134 1.00 93.94 93 LEU A O 1
ATOM 752 N N . THR A 1 94 ? -15.057 -0.972 10.679 1.00 91.69 94 THR A N 1
ATOM 753 C CA . THR A 1 94 ? -16.066 -0.164 11.377 1.00 91.69 94 THR A CA 1
ATOM 754 C C . THR A 1 94 ? -16.932 0.564 10.350 1.00 91.69 94 THR A C 1
ATOM 756 O O . THR A 1 94 ? -16.594 0.604 9.169 1.00 91.69 94 THR A O 1
ATOM 759 N N . ALA A 1 95 ? -17.978 1.261 10.799 1.00 89.31 95 ALA A N 1
ATOM 760 C CA . ALA A 1 95 ? -18.777 2.129 9.929 1.00 89.31 95 ALA A CA 1
ATOM 761 C C . ALA A 1 95 ? -17.956 3.224 9.206 1.00 89.31 95 ALA A C 1
ATOM 763 O O . ALA A 1 95 ? -18.375 3.715 8.165 1.00 89.31 95 ALA A O 1
ATOM 764 N N . LYS A 1 96 ? -16.784 3.613 9.739 1.00 89.69 96 LYS A N 1
ATOM 765 C CA . LYS A 1 96 ? -15.892 4.624 9.133 1.00 89.69 96 LYS A CA 1
ATOM 766 C C . LYS A 1 96 ? -14.712 4.021 8.360 1.00 89.69 96 LYS A C 1
ATOM 768 O O . LYS A 1 96 ? -14.053 4.724 7.599 1.00 89.69 96 LYS A O 1
ATOM 773 N N . ILE A 1 97 ? -14.399 2.745 8.585 1.00 93.50 97 ILE A N 1
ATOM 774 C CA . ILE A 1 97 ? -13.294 2.019 7.943 1.00 93.50 97 ILE A CA 1
ATOM 775 C C . ILE A 1 97 ? -13.867 0.701 7.451 1.00 93.50 97 ILE A C 1
ATOM 777 O O . ILE A 1 97 ? -13.916 -0.271 8.197 1.00 93.50 97 ILE A O 1
ATOM 781 N N . ILE A 1 98 ? -14.310 0.682 6.203 1.00 94.12 98 ILE A N 1
ATOM 782 C CA . ILE A 1 98 ? -14.998 -0.458 5.606 1.00 94.12 98 ILE A CA 1
ATOM 783 C C . ILE A 1 98 ? -14.250 -0.940 4.362 1.00 94.12 98 ILE A C 1
ATOM 785 O O . ILE A 1 98 ? -13.509 -0.180 3.731 1.00 94.12 98 ILE A O 1
ATOM 789 N N . SER A 1 99 ? -14.420 -2.218 4.024 1.00 95.19 99 SER A N 1
ATOM 790 C CA . SER A 1 99 ? -13.976 -2.738 2.735 1.00 95.19 99 SER A CA 1
ATOM 791 C C . SER A 1 99 ? -14.877 -2.232 1.612 1.00 95.19 99 SER A C 1
ATOM 793 O O . SER A 1 99 ? -16.093 -2.164 1.773 1.00 95.19 99 SER A O 1
ATOM 795 N N . ILE A 1 100 ? -14.293 -1.959 0.443 1.00 94.12 100 ILE A N 1
ATOM 796 C CA . ILE A 1 100 ? -15.061 -1.570 -0.745 1.00 94.12 100 ILE A CA 1
ATOM 797 C C . ILE A 1 100 ? -16.077 -2.637 -1.179 1.00 94.12 100 ILE A C 1
ATOM 799 O O . ILE A 1 100 ? -17.112 -2.295 -1.740 1.00 94.12 100 ILE A O 1
ATOM 803 N N . ASN A 1 101 ? -15.831 -3.909 -0.852 1.00 87.94 101 ASN A N 1
ATOM 804 C CA . ASN A 1 101 ? -16.733 -5.022 -1.163 1.00 87.94 101 ASN A CA 1
ATOM 805 C C . ASN A 1 101 ? -18.016 -5.023 -0.316 1.00 87.94 101 ASN A C 1
ATOM 807 O O . ASN A 1 101 ? -18.982 -5.701 -0.659 1.00 87.94 101 ASN A O 1
ATOM 811 N N . GLU A 1 102 ? -18.033 -4.274 0.786 1.00 85.06 102 GLU A N 1
ATOM 812 C CA . GLU A 1 102 ? -19.171 -4.188 1.705 1.00 85.06 102 GLU A CA 1
ATOM 813 C C . GLU A 1 102 ? -19.978 -2.892 1.504 1.00 85.06 102 GLU A C 1
ATOM 815 O O . GLU A 1 102 ? -21.027 -2.733 2.114 1.00 85.06 102 GLU A O 1
ATOM 820 N N . ILE A 1 103 ? -19.537 -1.969 0.634 1.00 77.44 103 ILE A N 1
ATOM 821 C CA . ILE A 1 103 ? -20.202 -0.664 0.429 1.00 77.44 103 ILE A CA 1
ATOM 822 C C . ILE A 1 103 ? -21.611 -0.818 -0.167 1.00 77.44 103 ILE A C 1
ATOM 824 O O . ILE A 1 103 ? -22.480 0.009 0.095 1.00 77.44 103 ILE A O 1
ATOM 828 N N . TYR A 1 104 ? -21.847 -1.874 -0.947 1.00 74.50 104 TYR A N 1
ATOM 829 C CA . TYR A 1 104 ? -23.114 -2.106 -1.654 1.00 74.50 104 TYR A CA 1
ATOM 830 C C . TYR A 1 104 ? -23.953 -3.241 -1.065 1.00 74.50 104 TYR A C 1
ATOM 832 O O . TYR A 1 104 ? -24.972 -3.616 -1.642 1.00 74.50 104 TYR A O 1
ATOM 840 N N . LYS A 1 105 ? -23.527 -3.814 0.064 1.00 67.62 105 LYS A N 1
ATOM 841 C CA . LYS A 1 105 ? -24.326 -4.808 0.776 1.00 67.62 105 LYS A CA 1
ATOM 842 C C . LYS A 1 105 ? -25.285 -4.054 1.694 1.00 67.62 105 LYS A C 1
ATOM 844 O O . LYS A 1 105 ? -24.916 -3.685 2.805 1.00 67.62 105 LYS A O 1
ATOM 849 N N . CYS A 1 106 ? -26.459 -3.734 1.151 1.00 56.41 106 CYS A N 1
ATOM 850 C CA . CYS A 1 106 ? -27.599 -3.233 1.917 1.00 56.41 106 CYS A CA 1
ATOM 851 C C . CYS A 1 106 ? -28.137 -4.305 2.868 1.00 56.41 106 CYS A C 1
ATOM 853 O O . CYS A 1 106 ? -28.169 -5.488 2.456 1.00 56.41 106 CYS A O 1
#

Secondary structure (DSSP, 8-state):
-EEEETTT--EEEE-EESSSSEEEE-SGGGEETTEEPPGGGEEEEES-SSTT----SS-EEEEEEEEEE-TT-BTTTTBT--EEEEESS----BTTB--GGGTT--

Sequence (106 aa):
VSLRRRYTSSHFCGASIISEKWILTAAHCMYRNDELLSPASFYVFTGGVKLDDKEVSPRQVRYIKDLYVHPDFDDSYLVNDVALLLVMTLLSLTAKIISINEIYKC

InterPro domains:
  IPR001254 Serine proteases, trypsin domain [PF00089] (7-95)
  IPR001254 Serine proteases, trypsin domain [PS50240] (1-106)
  IPR001314 Peptidase S1A, chymotrypsin family [PR00722] (14-29)
  IPR001314 Peptidase S1A, chymotrypsin family [PR00722] (77-91)
  IPR009003 Peptidase S1, PA clan [SSF50494] (1-97)
  IPR018114 Serine proteases, trypsin family, histidine active site [PS00134] (24-29)